Protein AF-0000000072581593 (afdb_homodimer)

Organism: Leptospira interrogans serogroup Icterohaemorrhagiae serovar Lai (strain 56601) (NCBI:txid189518)

InterPro domains:
  IPR002110 Ankyrin repeat [PF13857] (12-69)
  IPR002110 Ankyrin repeat [PS50088] (27-59)
  IPR002110 Ankyrin repeat [SM00248] (27-56)
  IPR036770 Ankyrin repeat-containing domain superfamily [G3DSA:1.25.40.20] (1-85)
  IPR036770 Ankyrin repeat-containing domain superfamily [SSF48403] (3-83)
  IPR050776 Ankyrin Repeat and Cyclin-Dependent Kinase Inhibitor [PTHR24201] (3-78)

Radius of gyration: 16.26 Å; Cα contacts (8 Å, |Δi|>4): 294; chains: 2; bounding box: 32×45×36 Å

Sequence (170 aa):
MNKNDPQIIRLLLANGALPNIYDSGREKNTPLHIAVTFNFIECAKILLEYGADPNIKDGFNKESAAELAKRMGHRQHMSDLFKNKMNKNDPQIIRLLLANGALPNIYDSGREKNTPLHIAVTFNFIECAKILLEYGADPNIKDGFNKESAAELAKRMGHRQHMSDLFKNK

Nearest PDB structures (foldseek):
  8y1u-assembly1_A  TM=9.257E-01  e=1.866E-04  Homo sapiens
  6by9-assembly1_A  TM=8.588E-01  e=7.464E-04  Homo sapiens
  3eu9-assembly1_A  TM=8.834E-01  e=9.604E-04  Homo sapiens
  5w7j-assembly1_A  TM=8.187E-01  e=8.467E-04  Homo sapiens
  8q0n-assembly1_B  TM=7.637E-01  e=6.580E-04  Homo sapiens

Solvent-accessible surface area (backbone atoms only — not comparable to full-atom values): 9277 Å² total; per-residue (Å²): 126,75,74,80,55,38,56,48,52,46,48,34,43,76,69,65,27,64,42,78,42,63,37,93,52,83,47,26,40,30,46,48,34,51,21,48,75,69,64,34,52,63,45,35,50,49,37,46,74,67,61,31,60,50,72,55,57,26,61,62,77,63,43,18,29,40,54,48,26,54,69,50,55,84,42,54,73,50,26,60,75,34,68,87,105,126,75,75,80,55,39,56,47,52,47,48,34,43,76,68,66,25,63,43,78,43,64,38,92,54,81,46,25,39,30,47,50,34,51,20,48,75,70,63,35,53,64,44,35,51,47,37,46,74,68,61,30,62,52,71,55,55,24,61,62,76,63,42,18,31,41,54,47,27,54,69,51,56,85,41,53,73,50,27,60,75,33,67,86,105

Structure (mmCIF, N/CA/C/O backbone):
data_AF-0000000072581593-model_v1
#
loop_
_entity.id
_entity.type
_entity.pdbx_description
1 polymer 'Ankyrin repeat-containing protein'
#
loop_
_atom_site.group_PDB
_atom_site.id
_atom_site.type_symbol
_atom_site.label_atom_id
_atom_site.label_alt_id
_atom_site.label_comp_id
_atom_site.label_asym_id
_atom_site.label_entity_id
_atom_site.label_seq_id
_atom_site.pdbx_PDB_ins_code
_atom_site.Cartn_x
_atom_site.Cartn_y
_atom_site.Cartn_z
_atom_site.occupancy
_atom_site.B_iso_or_equiv
_atom_site.auth_seq_id
_atom_site.auth_comp_id
_atom_site.auth_asym_id
_atom_site.auth_atom_id
_atom_site.pdbx_PDB_model_num
ATOM 1 N N . MET A 1 1 ? 7.723 -3.99 14.656 1 27.06 1 MET A N 1
ATOM 2 C CA . MET A 1 1 ? 7.348 -2.928 13.727 1 27.06 1 MET A CA 1
ATOM 3 C C . MET A 1 1 ? 7.125 -3.482 12.328 1 27.06 1 MET A C 1
ATOM 5 O O . MET A 1 1 ? 8.039 -4.062 11.727 1 27.06 1 MET A O 1
ATOM 9 N N . ASN A 1 2 ? 6.07 -4.082 11.984 1 35.03 2 ASN A N 1
ATOM 10 C CA . ASN A 1 2 ? 5.73 -4.938 10.852 1 35.03 2 ASN A CA 1
ATOM 11 C C . ASN A 1 2 ? 5.91 -4.211 9.523 1 35.03 2 ASN A C 1
ATOM 13 O O . ASN A 1 2 ? 5.246 -3.207 9.266 1 35.03 2 ASN A O 1
ATOM 17 N N . LYS A 1 3 ? 7.152 -3.953 9.211 1 41.06 3 LYS A N 1
ATOM 18 C CA . LYS A 1 3 ? 8.109 -3.256 8.352 1 41.06 3 LYS A CA 1
ATOM 19 C C . LYS A 1 3 ? 7.543 -3.053 6.949 1 41.06 3 LYS A C 1
ATOM 21 O O . LYS A 1 3 ? 8 -2.18 6.207 1 41.06 3 LYS A O 1
ATOM 26 N N . ASN A 1 4 ? 6.941 -4.352 6.051 1 49.56 4 ASN A N 1
ATOM 27 C CA . ASN A 1 4 ? 7.168 -4.98 4.754 1 49.56 4 ASN A CA 1
ATOM 28 C C . ASN A 1 4 ? 6.188 -4.469 3.703 1 49.56 4 ASN A C 1
ATOM 30 O O . ASN A 1 4 ? 6.426 -4.613 2.502 1 49.56 4 ASN A O 1
ATOM 34 N N . ASP A 1 5 ? 5.051 -3.475 4.203 1 62 5 ASP A N 1
ATOM 35 C CA . ASP A 1 5 ? 3.953 -2.955 3.396 1 62 5 ASP A CA 1
ATOM 36 C C . ASP A 1 5 ? 4.398 -1.752 2.568 1 62 5 ASP A C 1
ATOM 38 O O . ASP A 1 5 ? 4.02 -1.617 1.404 1 62 5 ASP A O 1
ATOM 42 N N . PRO A 1 6 ? 5.641 -1.341 2.799 1 76.75 6 PRO A N 1
ATOM 43 C CA . PRO A 1 6 ? 5.996 -0.104 2.1 1 76.75 6 PRO A CA 1
ATOM 44 C C . PRO A 1 6 ? 6.367 -0.337 0.637 1 76.75 6 PRO A C 1
ATOM 46 O O . PRO A 1 6 ? 6.188 0.552 -0.199 1 76.75 6 PRO A O 1
ATOM 49 N N . GLN A 1 7 ? 6.629 -1.503 0.344 1 85.25 7 GLN A N 1
ATOM 50 C CA . GLN A 1 7 ? 7.074 -1.753 -1.023 1 85.25 7 GLN A CA 1
ATOM 51 C C . GLN A 1 7 ? 5.895 -1.751 -1.993 1 85.25 7 GLN A C 1
ATOM 53 O O . GLN A 1 7 ? 6.016 -1.276 -3.125 1 85.25 7 GLN A O 1
ATOM 58 N N . ILE A 1 8 ? 4.867 -2.254 -1.535 1 90.12 8 ILE A N 1
ATOM 59 C CA . ILE A 1 8 ? 3.672 -2.289 -2.371 1 90.12 8 ILE A CA 1
ATOM 60 C C . ILE A 1 8 ? 3.176 -0.866 -2.621 1 90.12 8 ILE A C 1
ATOM 62 O O . ILE A 1 8 ? 2.84 -0.508 -3.752 1 90.12 8 ILE A O 1
ATOM 66 N N . ILE A 1 9 ? 3.23 -0.099 -1.623 1 91.19 9 ILE A N 1
ATOM 67 C CA . ILE A 1 9 ? 2.793 1.289 -1.726 1 91.19 9 ILE A CA 1
ATOM 68 C C . ILE A 1 9 ? 3.693 2.045 -2.699 1 91.19 9 ILE A C 1
ATOM 70 O O . ILE A 1 9 ? 3.209 2.783 -3.559 1 91.19 9 ILE A O 1
ATOM 74 N N . ARG A 1 10 ? 4.945 1.809 -2.596 1 91.38 10 ARG A N 1
ATOM 75 C CA . ARG A 1 10 ? 5.906 2.455 -3.48 1 91.38 10 ARG A CA 1
ATOM 76 C C . ARG A 1 10 ? 5.645 2.088 -4.938 1 91.38 10 ARG A C 1
ATOM 78 O O . ARG A 1 10 ? 5.684 2.951 -5.816 1 91.38 10 ARG A O 1
ATOM 85 N N . LEU A 1 11 ? 5.375 0.91 -5.164 1 90.81 11 LEU A N 1
ATOM 86 C CA . LEU A 1 11 ? 5.145 0.421 -6.516 1 90.81 11 LEU A CA 1
ATOM 87 C C . LEU A 1 11 ? 3.889 1.051 -7.113 1 90.81 11 LEU A C 1
ATOM 89 O O . LEU A 1 11 ? 3.891 1.466 -8.273 1 90.81 11 LEU A O 1
ATOM 93 N N . LEU A 1 12 ? 2.877 1.138 -6.359 1 92.12 12 LEU A N 1
ATOM 94 C CA . LEU A 1 12 ? 1.628 1.725 -6.828 1 92.12 12 LEU A CA 1
ATOM 95 C C . LEU A 1 12 ? 1.808 3.205 -7.141 1 92.12 12 LEU A C 1
ATOM 97 O O . LEU A 1 12 ? 1.351 3.684 -8.188 1 92.12 12 LEU A O 1
ATOM 101 N N . LEU A 1 13 ? 2.525 3.859 -6.344 1 93.12 13 LEU A N 1
ATOM 102 C CA . LEU A 1 13 ? 2.752 5.289 -6.523 1 93.12 13 LEU A CA 1
ATOM 103 C C . LEU A 1 13 ? 3.66 5.551 -7.719 1 93.12 13 LEU A C 1
ATOM 105 O O . LEU A 1 13 ? 3.428 6.488 -8.484 1 93.12 13 LEU A O 1
ATOM 109 N N . ALA A 1 14 ? 4.625 4.707 -7.863 1 91.44 14 ALA A N 1
ATOM 110 C CA . ALA A 1 14 ? 5.582 4.844 -8.953 1 91.44 14 ALA A CA 1
ATOM 111 C C . ALA A 1 14 ? 4.898 4.66 -10.305 1 91.44 14 ALA A C 1
ATOM 113 O O . ALA A 1 14 ? 5.398 5.133 -11.336 1 91.44 14 ALA A O 1
ATOM 114 N N . ASN A 1 15 ? 3.75 4.117 -10.281 1 89.5 15 ASN A N 1
ATOM 115 C CA . ASN A 1 15 ? 3.045 3.834 -11.523 1 89.5 15 ASN A CA 1
ATOM 116 C C . ASN A 1 15 ? 1.815 4.723 -11.688 1 89.5 15 ASN A C 1
ATOM 118 O O . ASN A 1 15 ? 0.87 4.359 -12.391 1 89.5 15 ASN A O 1
ATOM 122 N N . GLY A 1 16 ? 1.77 5.668 -10.883 1 88.62 16 GLY A N 1
ATOM 123 C CA . GLY A 1 16 ? 0.822 6.719 -11.211 1 88.62 16 GLY A CA 1
ATOM 124 C C . GLY A 1 16 ? -0.3 6.852 -10.203 1 88.62 16 GLY A C 1
ATOM 125 O O . GLY A 1 16 ? -1.205 7.672 -10.367 1 88.62 16 GLY A O 1
ATOM 126 N N . ALA A 1 17 ? -0.317 6.082 -9.195 1 92.31 17 ALA A N 1
ATOM 127 C CA . ALA A 1 17 ? -1.305 6.301 -8.141 1 92.31 17 ALA A CA 1
ATOM 128 C C . ALA A 1 17 ? -1.155 7.691 -7.531 1 92.31 17 ALA A C 1
ATOM 130 O O . ALA A 1 17 ? -0.038 8.172 -7.336 1 92.31 17 ALA A O 1
ATOM 131 N N . LEU A 1 18 ? -2.312 8.273 -7.207 1 92.62 18 LEU A N 1
ATOM 132 C CA . LEU A 1 18 ? -2.289 9.617 -6.633 1 92.62 18 LEU A CA 1
ATOM 133 C C . LEU A 1 18 ? -2.191 9.555 -5.113 1 92.62 18 LEU A C 1
ATOM 135 O O . LEU A 1 18 ? -3.035 8.938 -4.457 1 92.62 18 LEU A O 1
ATOM 139 N N . PRO A 1 19 ? -1.214 10.258 -4.621 1 94.06 19 PRO A N 1
ATOM 140 C CA . PRO A 1 19 ? -1.026 10.188 -3.17 1 94.06 19 PRO A CA 1
ATOM 141 C C . PRO A 1 19 ? -1.995 11.086 -2.402 1 94.06 19 PRO A C 1
ATOM 143 O O . PRO A 1 19 ? -2.176 10.914 -1.194 1 94.06 19 PRO A O 1
ATOM 146 N N . ASN A 1 20 ? -2.562 12.094 -3.143 1 95.44 20 ASN A N 1
ATOM 147 C CA . ASN A 1 20 ? -3.457 13.047 -2.494 1 95.44 20 ASN A CA 1
ATOM 148 C C . ASN A 1 20 ? -4.918 12.781 -2.854 1 95.44 20 ASN A C 1
ATOM 150 O O . ASN A 1 20 ? -5.543 13.578 -3.559 1 95.44 20 ASN A O 1
ATOM 154 N N . ILE A 1 21 ? -5.387 11.672 -2.469 1 92.31 21 ILE A N 1
ATOM 155 C CA . ILE A 1 21 ? -6.773 11.266 -2.684 1 92.31 21 ILE A CA 1
ATOM 156 C C . ILE A 1 21 ? -7.449 11.008 -1.34 1 92.31 21 ILE A C 1
ATOM 158 O O . ILE A 1 21 ? -6.801 10.57 -0.387 1 92.31 21 ILE A O 1
ATOM 162 N N . TYR A 1 22 ? -8.727 11.281 -1.316 1 91.81 22 TYR A N 1
ATOM 163 C CA . TYR A 1 22 ? -9.492 11.047 -0.096 1 91.81 22 TYR A CA 1
ATOM 164 C C . TYR A 1 22 ? -10.164 9.68 -0.13 1 91.81 22 TYR A C 1
ATOM 166 O O . TYR A 1 22 ? -10.547 9.188 -1.198 1 91.81 22 TYR A O 1
ATOM 174 N N . ASP A 1 23 ? -10.203 9.078 1.081 1 86.69 23 ASP A N 1
ATOM 175 C CA . ASP A 1 23 ? -10.984 7.848 1.177 1 86.69 23 ASP A CA 1
ATOM 176 C C . ASP A 1 23 ? -12.477 8.125 1.048 1 86.69 23 ASP A C 1
ATOM 178 O O . ASP A 1 23 ? -12.906 9.281 1.15 1 86.69 23 ASP A O 1
ATOM 182 N N . SER A 1 24 ? -13.141 7.145 0.578 1 80.5 24 SER A N 1
ATOM 183 C CA . SER A 1 24 ? -14.57 7.305 0.336 1 80.5 24 SER A CA 1
ATOM 184 C C . SER A 1 24 ? -15.352 7.34 1.646 1 80.5 24 SER A C 1
ATOM 186 O O . SER A 1 24 ? -16.578 7.43 1.639 1 80.5 24 SER A O 1
ATOM 188 N N . GLY A 1 25 ? -14.648 7.355 2.615 1 79.75 25 GLY A N 1
ATOM 189 C CA . GLY A 1 25 ? -15.336 7.348 3.896 1 79.75 25 GLY A CA 1
ATOM 190 C C . GLY A 1 25 ? -15.703 8.734 4.387 1 79.75 25 GLY A C 1
ATOM 191 O O . GLY A 1 25 ? -15.492 9.719 3.68 1 79.75 25 GLY A O 1
ATOM 192 N N . ARG A 1 26 ? -16.391 8.656 5.551 1 78.44 26 ARG A N 1
ATOM 193 C CA . ARG A 1 26 ? -16.844 9.891 6.172 1 78.44 26 ARG A CA 1
ATOM 194 C C . ARG A 1 26 ? -15.656 10.711 6.688 1 78.44 26 ARG A C 1
ATOM 196 O O . ARG A 1 26 ? -15.727 11.938 6.75 1 78.44 26 ARG A O 1
ATOM 203 N N . GLU A 1 27 ? -14.648 10.102 6.891 1 83.06 27 GLU A N 1
ATOM 204 C CA . GLU A 1 27 ? -13.508 10.766 7.508 1 83.06 27 GLU A CA 1
ATOM 205 C C . GLU A 1 27 ? -12.672 11.5 6.465 1 83.06 27 GLU A C 1
ATOM 207 O O . GLU A 1 27 ? -11.977 12.469 6.785 1 83.06 27 GLU A O 1
ATOM 212 N N . LYS A 1 28 ? -12.805 11.148 5.227 1 90.69 28 LYS A N 1
ATOM 213 C CA . LYS A 1 28 ? -12.039 11.75 4.137 1 90.69 28 LYS A CA 1
ATOM 214 C C . LYS A 1 28 ? -10.555 11.82 4.477 1 90.69 28 LYS A C 1
ATOM 216 O O . LYS A 1 28 ? -9.953 12.898 4.43 1 90.69 28 LYS A O 1
ATOM 221 N N . ASN A 1 29 ? -9.992 10.711 4.801 1 92.56 29 ASN A N 1
ATOM 222 C CA . ASN A 1 29 ? -8.562 10.594 5.082 1 92.56 29 ASN A CA 1
ATOM 223 C C . ASN A 1 29 ? -7.754 10.383 3.805 1 92.56 29 ASN A C 1
ATOM 225 O O . ASN A 1 29 ? -8.195 9.68 2.895 1 92.56 29 ASN A O 1
ATOM 229 N N . THR A 1 30 ? -6.68 11.102 3.787 1 94.5 30 THR A N 1
ATOM 230 C CA . THR A 1 30 ? -5.719 10.789 2.73 1 94.5 30 THR A CA 1
ATOM 231 C C . THR A 1 30 ? -4.84 9.609 3.127 1 94.5 30 THR A C 1
ATOM 233 O O . THR A 1 30 ? -4.809 9.211 4.293 1 94.5 30 THR A O 1
ATOM 236 N N . PRO A 1 31 ? -4.125 9.047 2.123 1 93.38 31 PRO A N 1
ATOM 237 C CA . PRO A 1 31 ? -3.18 7.98 2.475 1 93.38 31 PRO A CA 1
ATOM 238 C C . PRO A 1 31 ? -2.178 8.414 3.543 1 93.38 31 PRO A C 1
ATOM 240 O O . PRO A 1 31 ? -1.846 7.625 4.434 1 93.38 31 PRO A O 1
ATOM 243 N N . LEU A 1 32 ? -1.847 9.602 3.525 1 94.31 32 LEU A N 1
ATOM 244 C CA . LEU A 1 32 ? -0.896 10.109 4.508 1 94.31 32 LEU A CA 1
ATOM 245 C C . LEU A 1 32 ? -1.527 10.164 5.895 1 94.31 32 LEU A C 1
ATOM 247 O O . LEU A 1 32 ? -0.876 9.844 6.895 1 94.31 32 LEU A O 1
ATOM 251 N N . HIS A 1 33 ? -2.746 10.578 5.941 1 94 33 HIS A N 1
ATOM 252 C CA . HIS A 1 33 ? -3.461 10.562 7.211 1 94 33 HIS A CA 1
ATOM 253 C C . HIS A 1 33 ? -3.477 9.164 7.82 1 94 33 HIS A C 1
ATOM 255 O O . HIS A 1 33 ? -3.244 9.008 9.023 1 94 33 HIS A O 1
ATOM 261 N N . ILE A 1 34 ? -3.764 8.242 6.992 1 90 34 ILE A N 1
ATOM 262 C CA . ILE A 1 34 ? -3.834 6.852 7.441 1 90 34 ILE A CA 1
ATOM 263 C C . ILE A 1 34 ? -2.461 6.402 7.934 1 90 34 ILE A C 1
ATOM 265 O O . ILE A 1 34 ? -2.348 5.773 8.992 1 90 34 ILE A O 1
ATOM 269 N N . ALA A 1 35 ? -1.471 6.688 7.199 1 91.19 35 ALA A N 1
ATOM 270 C CA . ALA A 1 35 ? -0.11 6.316 7.574 1 91.19 35 ALA A CA 1
ATOM 271 C C . ALA A 1 35 ? 0.26 6.891 8.938 1 91.19 35 ALA A C 1
ATOM 273 O O . ALA A 1 35 ? 0.862 6.203 9.766 1 91.19 35 ALA A O 1
ATOM 274 N N . VAL A 1 36 ? -0.131 8.117 9.141 1 91.25 36 VAL A N 1
ATOM 275 C CA . VAL A 1 36 ? 0.19 8.797 10.398 1 91.25 36 VAL A CA 1
ATOM 276 C C . VAL A 1 36 ? -0.636 8.195 11.531 1 91.25 36 VAL A C 1
ATOM 278 O O . VAL A 1 36 ? -0.104 7.891 12.602 1 91.25 36 VAL A O 1
ATOM 281 N N . THR A 1 37 ? -1.905 8.016 11.273 1 88.31 37 THR A N 1
ATOM 282 C CA . THR A 1 37 ? -2.836 7.5 12.266 1 88.31 37 THR A CA 1
AT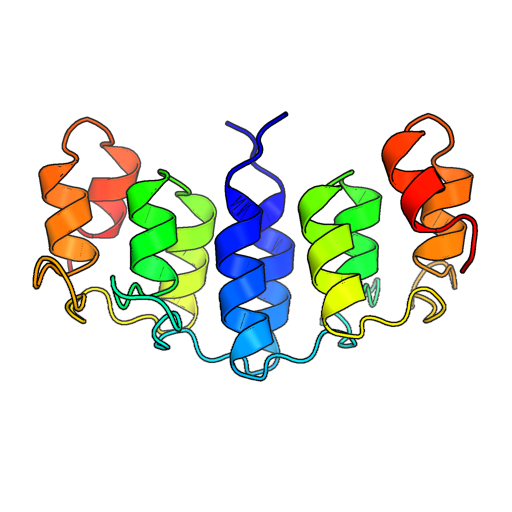OM 283 C C . THR A 1 37 ? -2.357 6.156 12.805 1 88.31 37 THR A C 1
ATOM 285 O O . THR A 1 37 ? -2.4 5.914 14.016 1 88.31 37 THR A O 1
ATOM 288 N N . PHE A 1 38 ? -1.778 5.359 11.953 1 85.31 38 PHE A N 1
ATOM 289 C CA . PHE A 1 38 ? -1.399 4.004 12.344 1 85.31 38 PHE A CA 1
ATOM 290 C C . PHE A 1 38 ? 0.105 3.908 12.57 1 85.31 38 PHE A C 1
ATOM 292 O O . PHE A 1 38 ? 0.635 2.816 12.789 1 85.31 38 PHE A O 1
ATOM 299 N N . ASN A 1 39 ? 0.768 4.949 12.461 1 87.62 39 ASN A N 1
ATOM 300 C CA . ASN A 1 39 ? 2.199 5.055 12.719 1 87.62 39 ASN A CA 1
ATOM 301 C C . ASN A 1 39 ? 3.012 4.207 11.75 1 87.62 39 ASN A C 1
ATOM 303 O O . ASN A 1 39 ? 3.947 3.516 12.156 1 87.62 39 ASN A O 1
ATOM 307 N N . PHE A 1 40 ? 2.568 4.211 10.531 1 86.62 40 PHE A N 1
ATOM 308 C CA . PHE A 1 40 ? 3.328 3.582 9.461 1 86.62 40 PHE A CA 1
ATOM 309 C C . PHE A 1 40 ? 4.371 4.543 8.898 1 86.62 40 PHE A C 1
ATOM 311 O O . PHE A 1 40 ? 4.18 5.117 7.824 1 86.62 40 PHE A O 1
ATOM 318 N N . ILE A 1 41 ? 5.488 4.562 9.562 1 88.19 41 ILE A N 1
ATOM 319 C CA . ILE A 1 41 ? 6.488 5.586 9.297 1 88.19 41 ILE A CA 1
ATOM 320 C C . ILE A 1 41 ? 7.047 5.414 7.887 1 88.19 41 ILE A C 1
ATOM 322 O O . ILE A 1 41 ? 7.203 6.391 7.152 1 88.19 41 ILE A O 1
ATOM 326 N N . GLU A 1 42 ? 7.305 4.219 7.531 1 88 42 GLU A N 1
ATOM 327 C CA . GLU A 1 42 ? 7.887 3.973 6.215 1 88 42 GLU A CA 1
ATOM 328 C C . GLU A 1 42 ? 6.898 4.312 5.102 1 88 42 GLU A C 1
ATOM 330 O O . GLU A 1 42 ? 7.281 4.848 4.062 1 88 42 GLU A O 1
ATOM 335 N N . CYS A 1 43 ? 5.699 3.996 5.328 1 89.81 43 CYS A N 1
ATOM 336 C CA . CYS A 1 43 ? 4.676 4.344 4.352 1 89.81 43 CYS A CA 1
ATOM 337 C C . CYS A 1 43 ? 4.543 5.859 4.219 1 89.81 43 CYS A C 1
ATOM 339 O O . CYS A 1 43 ? 4.422 6.379 3.107 1 89.81 43 CYS A O 1
ATOM 341 N N . ALA A 1 44 ? 4.59 6.496 5.34 1 92.12 44 ALA A N 1
ATOM 342 C CA . ALA A 1 44 ? 4.504 7.957 5.324 1 92.12 44 ALA A CA 1
ATOM 343 C C . ALA A 1 44 ? 5.664 8.57 4.539 1 92.12 44 ALA A C 1
ATOM 345 O O . ALA A 1 44 ? 5.465 9.492 3.746 1 92.12 44 ALA A O 1
ATOM 346 N N . LYS A 1 45 ? 6.777 8.055 4.73 1 92.38 45 LYS A N 1
ATOM 347 C CA . LYS A 1 45 ? 7.965 8.523 4.02 1 92.38 45 LYS A CA 1
ATOM 348 C C . LYS A 1 45 ? 7.805 8.367 2.512 1 92.38 45 LYS A C 1
ATOM 350 O O . LYS A 1 45 ? 8.102 9.289 1.751 1 92.38 45 LYS A O 1
ATOM 355 N N . ILE A 1 46 ? 7.348 7.262 2.131 1 91.94 46 ILE A N 1
ATOM 356 C CA . ILE A 1 46 ? 7.16 6.965 0.715 1 91.94 46 ILE A CA 1
ATOM 357 C C . ILE A 1 46 ? 6.105 7.902 0.127 1 91.94 46 ILE A C 1
ATOM 359 O O . ILE A 1 46 ? 6.297 8.453 -0.958 1 91.94 46 ILE A O 1
ATOM 363 N N . LEU A 1 47 ? 5.035 8.055 0.813 1 94.06 47 LEU A N 1
ATOM 364 C CA . LEU A 1 47 ? 3.967 8.93 0.345 1 94.06 47 LEU A CA 1
ATOM 365 C C . LEU A 1 47 ? 4.477 10.352 0.156 1 94.06 47 LEU A C 1
ATOM 367 O O . LEU A 1 47 ? 4.199 10.984 -0.866 1 94.06 47 LEU A O 1
ATOM 371 N N . LEU A 1 48 ? 5.234 10.82 1.063 1 94.25 48 LEU A N 1
ATOM 372 C CA . LEU A 1 48 ? 5.797 12.164 0.98 1 94.25 48 LEU A CA 1
ATOM 373 C C . LEU A 1 48 ? 6.762 12.281 -0.193 1 94.25 48 LEU A C 1
ATOM 375 O O . LEU A 1 48 ? 6.777 13.289 -0.896 1 94.25 48 LEU A O 1
ATOM 379 N N . GLU A 1 49 ? 7.512 11.273 -0.382 1 94 49 GLU A N 1
ATOM 380 C CA . GLU A 1 49 ? 8.461 11.234 -1.492 1 94 49 GLU A CA 1
ATOM 381 C C . GLU A 1 49 ? 7.738 11.328 -2.834 1 94 49 GLU A C 1
ATOM 383 O O . GLU A 1 49 ? 8.273 11.898 -3.791 1 94 49 GLU A O 1
ATOM 388 N N . TYR A 1 50 ? 6.57 10.836 -2.848 1 94.44 50 TYR A N 1
ATOM 389 C CA . TYR A 1 50 ? 5.828 10.797 -4.102 1 94.44 50 TYR A CA 1
ATOM 390 C C . TYR A 1 50 ? 4.828 11.938 -4.184 1 94.44 50 TYR A C 1
ATOM 392 O O . TYR A 1 50 ? 3.896 11.906 -4.992 1 94.44 50 TYR A O 1
ATOM 400 N N . GLY A 1 51 ? 4.926 12.844 -3.25 1 94.94 51 GLY A N 1
ATOM 401 C CA . GLY A 1 51 ? 4.238 14.109 -3.434 1 94.94 51 GLY A CA 1
ATOM 402 C C . GLY A 1 51 ? 2.994 14.242 -2.576 1 94.94 51 GLY A C 1
ATOM 403 O O . GLY A 1 51 ? 2.17 15.133 -2.803 1 94.94 51 GLY A O 1
ATOM 404 N N . ALA A 1 52 ? 2.836 13.398 -1.641 1 96 52 ALA A N 1
ATOM 405 C CA . ALA A 1 52 ? 1.718 13.594 -0.719 1 96 52 ALA A CA 1
ATOM 406 C C . ALA A 1 52 ? 1.832 14.93 0.007 1 96 52 ALA A C 1
ATOM 408 O O . ALA A 1 52 ? 2.906 15.289 0.497 1 96 52 ALA A O 1
ATOM 409 N N . ASP A 1 53 ? 0.687 15.625 0.046 1 96.19 53 ASP A N 1
ATOM 410 C CA . ASP A 1 53 ? 0.659 16.922 0.721 1 96.19 53 ASP A CA 1
ATOM 411 C C . ASP A 1 53 ? 0.314 16.75 2.199 1 96.19 53 ASP A C 1
ATOM 413 O O . ASP A 1 53 ? -0.816 16.406 2.545 1 96.19 53 ASP A O 1
ATOM 417 N N . PRO A 1 54 ? 1.283 17.031 3.053 1 95.62 54 PRO A N 1
ATOM 418 C CA . PRO A 1 54 ? 1.05 16.844 4.484 1 95.62 54 PRO A CA 1
ATOM 419 C C . PRO A 1 54 ? 0.1 17.875 5.078 1 95.62 54 PRO A C 1
ATOM 421 O O . PRO A 1 54 ? -0.328 17.734 6.23 1 95.62 54 PRO A O 1
ATOM 424 N N . ASN A 1 55 ? -0.306 18.797 4.297 1 95.56 55 ASN A N 1
ATOM 425 C CA . ASN A 1 55 ? -1.092 19.906 4.82 1 95.56 55 ASN A CA 1
ATOM 426 C C . ASN A 1 55 ? -2.559 19.797 4.414 1 95.56 55 ASN A C 1
ATOM 428 O O . ASN A 1 55 ? -3.391 20.594 4.855 1 95.56 55 ASN A O 1
ATOM 432 N N . ILE A 1 56 ? -2.863 18.812 3.594 1 94.19 56 ILE A N 1
ATOM 433 C CA . ILE A 1 56 ? -4.258 18.578 3.242 1 94.19 56 ILE A CA 1
ATOM 434 C C . ILE A 1 56 ? -5.039 18.156 4.484 1 94.19 56 ILE A C 1
ATOM 436 O O . ILE A 1 56 ? -4.574 17.328 5.27 1 94.19 56 ILE A O 1
ATOM 440 N N . LYS A 1 57 ? -6.168 18.797 4.668 1 94.88 57 LYS A N 1
ATOM 441 C CA . LYS A 1 57 ? -6.965 18.516 5.863 1 94.88 57 LYS A CA 1
ATOM 442 C C . LYS A 1 57 ? -7.996 17.422 5.59 1 94.88 57 LYS A C 1
ATOM 444 O O . LYS A 1 57 ? -8.547 17.344 4.488 1 94.88 57 LYS A O 1
ATOM 449 N N . ASP A 1 58 ? -8.188 16.641 6.645 1 92.12 58 ASP A N 1
ATOM 450 C CA . ASP A 1 58 ? -9.203 15.602 6.535 1 92.12 58 ASP A CA 1
ATOM 451 C C . ASP A 1 58 ? -10.609 16.203 6.668 1 92.12 58 ASP A C 1
ATOM 453 O O . ASP A 1 58 ? -10.758 17.391 6.922 1 92.12 58 ASP A O 1
ATOM 457 N N . GLY A 1 59 ? -11.539 15.273 6.371 1 86.69 59 GLY A N 1
ATOM 458 C CA . GLY A 1 59 ? -12.914 15.742 6.348 1 86.69 59 GLY A CA 1
ATOM 459 C C . GLY A 1 59 ? -13.586 15.703 7.711 1 86.69 59 GLY A C 1
ATOM 460 O O . GLY A 1 59 ? -14.594 16.375 7.934 1 86.69 59 GLY A O 1
ATOM 461 N N . PHE A 1 60 ? -13.023 15.039 8.516 1 85 60 PHE A N 1
ATOM 462 C CA . PHE A 1 60 ? -13.672 14.828 9.805 1 85 60 PHE A CA 1
ATOM 463 C C . PHE A 1 60 ? -13.164 15.82 10.836 1 85 60 PHE A C 1
ATOM 465 O O . PHE A 1 60 ? -13.938 16.609 11.391 1 85 60 PHE A O 1
ATOM 472 N N . ASN A 1 61 ? -11.922 15.867 11.039 1 88.38 61 ASN A N 1
ATOM 473 C CA . ASN A 1 61 ? -11.328 16.688 12.094 1 88.38 61 ASN A CA 1
ATOM 474 C C . ASN A 1 61 ? -10.711 17.953 11.539 1 88.38 61 ASN A C 1
ATOM 476 O O . ASN A 1 61 ? -10.25 18.812 12.297 1 88.38 61 ASN A O 1
ATOM 480 N N . LYS A 1 62 ? -10.766 18.062 10.289 1 94.44 62 LYS A N 1
ATOM 481 C CA . LYS A 1 62 ? -10.109 19.203 9.648 1 94.44 62 LYS A CA 1
ATOM 482 C C . LYS A 1 62 ? -8.664 19.328 10.109 1 94.44 62 LYS A C 1
ATOM 484 O O . LYS A 1 62 ? -8.219 20.422 10.461 1 94.44 62 LYS A O 1
ATOM 489 N N . GLU A 1 63 ? -8.07 18.234 10.203 1 94.75 63 GLU A N 1
ATOM 490 C CA . GLU A 1 63 ? -6.672 18.141 10.625 1 94.75 63 GLU A CA 1
ATOM 491 C C . GLU A 1 63 ? -5.801 17.547 9.523 1 94.75 63 GLU A C 1
ATOM 493 O O . GLU A 1 63 ? -6.188 16.578 8.875 1 94.75 63 GLU A O 1
ATOM 498 N N . SER A 1 64 ? -4.727 18.281 9.359 1 95.38 64 SER A N 1
ATOM 499 C CA . SER A 1 64 ? -3.793 17.75 8.375 1 95.38 64 SER A CA 1
ATOM 500 C C . SER A 1 64 ? -2.986 16.594 8.938 1 95.38 64 SER A C 1
ATOM 502 O O . SER A 1 64 ? -2.951 16.375 10.156 1 95.38 64 SER A O 1
ATOM 504 N N . ALA A 1 65 ? -2.426 15.789 7.984 1 95.12 65 ALA A N 1
ATOM 505 C CA . ALA A 1 65 ? -1.562 14.703 8.438 1 95.12 65 ALA A CA 1
ATOM 506 C C . ALA A 1 65 ? -0.418 15.234 9.297 1 95.12 65 ALA A C 1
ATOM 508 O O . ALA A 1 65 ? -0.026 14.594 10.281 1 95.12 65 ALA A O 1
ATOM 509 N N . ALA A 1 66 ? 0.061 16.406 8.945 1 94.56 66 ALA A N 1
ATOM 510 C CA . ALA A 1 66 ? 1.14 17.031 9.719 1 94.56 66 ALA A CA 1
ATOM 511 C C . ALA A 1 66 ? 0.672 17.391 11.125 1 94.56 66 ALA A C 1
ATOM 513 O O . ALA A 1 66 ? 1.377 17.141 12.102 1 94.56 66 ALA A O 1
ATOM 514 N N . GLU A 1 67 ? -0.423 17.969 11.164 1 93.38 67 GLU A N 1
ATOM 515 C CA . GLU A 1 67 ? -0.99 18.328 12.461 1 93.38 67 GLU A CA 1
ATOM 516 C C . GLU A 1 67 ? -1.27 17.094 13.312 1 93.38 67 GLU A C 1
ATOM 518 O O . GLU A 1 67 ? -0.994 17.078 14.508 1 93.38 67 GLU A O 1
ATOM 523 N N . LEU A 1 68 ? -1.83 16.125 12.656 1 92.31 68 LEU A N 1
ATOM 524 C CA . LEU A 1 68 ? -2.109 14.852 13.336 1 92.31 68 LEU A CA 1
ATOM 525 C C . LEU A 1 68 ? -0.831 14.242 13.891 1 92.31 68 LEU A C 1
ATOM 527 O O . LEU A 1 68 ? -0.817 13.742 15.023 1 92.31 68 LEU A O 1
ATOM 531 N N . ALA A 1 69 ? 0.183 14.227 13.133 1 92.62 69 ALA A N 1
ATOM 532 C CA . ALA A 1 69 ? 1.469 13.672 13.547 1 92.62 69 ALA A CA 1
ATOM 533 C C . ALA A 1 69 ? 2.004 14.383 14.781 1 92.62 69 ALA A C 1
ATOM 535 O O . ALA A 1 69 ? 2.564 13.75 15.68 1 92.62 69 ALA A O 1
ATOM 536 N N . LYS A 1 70 ? 1.861 15.625 14.797 1 89.38 70 LYS A N 1
ATOM 537 C CA . LYS A 1 70 ? 2.326 16.438 15.93 1 89.38 70 LYS A CA 1
ATOM 538 C C . LYS A 1 70 ? 1.518 16.125 17.188 1 89.38 70 LYS A C 1
ATOM 540 O O . LYS A 1 70 ? 2.068 16.078 18.281 1 89.38 70 LYS A O 1
ATOM 545 N N . ARG A 1 71 ? 0.279 15.961 16.906 1 87.94 71 ARG A N 1
ATOM 546 C CA . ARG A 1 71 ? -0.62 15.695 18.016 1 87.94 71 ARG A CA 1
ATOM 547 C C . ARG A 1 71 ? -0.335 14.328 18.625 1 87.94 71 ARG A C 1
ATOM 549 O O . ARG A 1 71 ? -0.454 14.148 19.844 1 87.94 71 ARG A O 1
ATOM 556 N N . MET A 1 72 ? -0.004 13.406 17.734 1 82.12 72 MET A N 1
ATOM 557 C CA . MET A 1 72 ? 0.279 12.062 18.219 1 82.12 72 MET A CA 1
ATOM 558 C C . MET A 1 72 ? 1.63 12.008 18.922 1 82.12 72 MET A C 1
ATOM 560 O O . MET A 1 72 ? 2.092 10.938 19.312 1 82.12 72 MET A O 1
ATOM 564 N N . GLY A 1 73 ? 2.225 12.883 19.375 1 68.88 73 GLY A N 1
ATOM 565 C CA . GLY A 1 73 ? 3.438 13.203 20.109 1 68.88 73 GLY A CA 1
ATOM 566 C C . GLY A 1 73 ? 4.262 11.984 20.469 1 68.88 73 GLY A C 1
ATOM 567 O O . GLY A 1 73 ? 5.492 12.055 20.531 1 68.88 73 GLY A O 1
ATOM 568 N N . HIS A 1 74 ? 3.65 10.938 20.797 1 66.56 74 HIS A N 1
ATOM 569 C CA . HIS A 1 74 ? 4.406 9.812 21.344 1 66.56 74 HIS A CA 1
ATOM 570 C C . HIS A 1 74 ? 5.074 9.016 20.219 1 66.56 74 HIS A C 1
ATOM 572 O O . HIS A 1 74 ? 5.883 8.125 20.484 1 66.56 74 HIS A O 1
ATOM 578 N N . ARG A 1 75 ? 4.766 9.5 19.109 1 67.25 75 ARG A N 1
ATOM 579 C CA . ARG A 1 75 ? 5.375 8.805 17.984 1 67.25 75 ARG A CA 1
ATOM 580 C C . ARG A 1 75 ? 6.43 9.68 17.312 1 67.25 75 ARG A C 1
ATOM 582 O O . ARG A 1 75 ? 6.184 10.242 16.234 1 67.25 75 ARG A O 1
ATOM 589 N N . GLN A 1 76 ? 7.523 9.844 17.984 1 70.56 76 GLN A N 1
ATOM 590 C CA . GLN A 1 76 ? 8.562 10.812 17.672 1 70.56 76 GLN A CA 1
ATOM 591 C C . GLN A 1 76 ? 9.055 10.648 16.234 1 70.56 76 GLN A C 1
ATOM 593 O O . GLN A 1 76 ? 9.156 11.625 15.492 1 70.56 76 GLN A O 1
ATOM 598 N N . HIS A 1 77 ? 9.219 9.477 15.805 1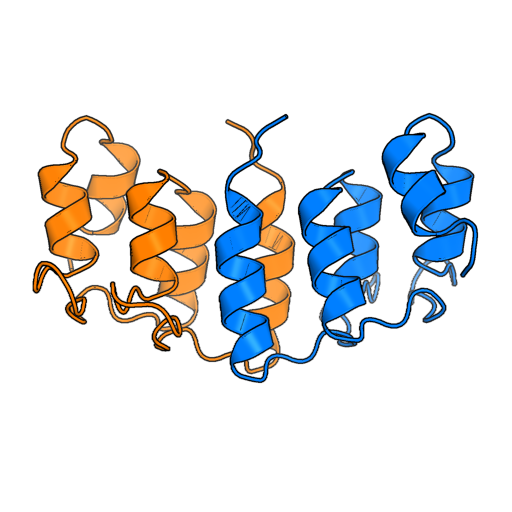 82.5 77 HIS A N 1
ATOM 599 C CA . HIS A 1 77 ? 9.758 9.258 14.469 1 82.5 77 HIS A CA 1
ATOM 600 C C . HIS A 1 77 ? 8.789 9.75 13.398 1 82.5 77 HIS A C 1
ATOM 602 O O . HIS A 1 77 ? 9.203 10.375 12.422 1 82.5 77 HIS A O 1
ATOM 608 N N . MET A 1 78 ? 7.562 9.609 13.688 1 86.5 78 MET A N 1
ATOM 609 C CA . MET A 1 78 ? 6.547 10.094 12.758 1 86.5 78 MET A CA 1
ATOM 610 C C . MET A 1 78 ? 6.516 11.625 12.742 1 86.5 78 MET A C 1
ATOM 612 O O . MET A 1 78 ? 6.492 12.234 11.672 1 86.5 78 MET A O 1
ATOM 616 N N . SER A 1 79 ? 6.59 12.188 13.961 1 85.62 79 SER A N 1
ATOM 617 C CA . SER A 1 79 ? 6.559 13.641 14.062 1 85.62 79 SER A CA 1
ATOM 618 C C . SER A 1 79 ? 7.766 14.273 13.375 1 85.62 79 SER A C 1
ATOM 620 O O . SER A 1 79 ? 7.656 15.344 12.781 1 85.62 79 SER A O 1
ATOM 622 N N . ASP A 1 80 ? 8.828 13.562 13.398 1 86.94 80 ASP A N 1
ATOM 623 C CA . ASP A 1 80 ? 10.07 14.07 12.82 1 86.94 80 ASP A CA 1
ATOM 624 C C . ASP A 1 80 ? 9.961 14.18 11.297 1 86.94 80 ASP A C 1
ATOM 626 O O . ASP A 1 80 ? 10.617 15.023 10.688 1 86.94 80 ASP A O 1
ATOM 630 N N . LEU A 1 81 ? 9.117 13.352 10.711 1 88.25 81 LEU A N 1
ATOM 631 C CA . LEU A 1 81 ? 8.93 13.375 9.266 1 88.25 81 LEU A CA 1
ATOM 632 C C . LEU A 1 81 ? 8.25 14.664 8.82 1 88.25 81 LEU A C 1
ATOM 634 O O . LEU A 1 81 ? 8.391 15.086 7.672 1 88.25 81 LEU A O 1
ATOM 638 N N . PHE A 1 82 ? 7.625 15.258 9.812 1 89.75 82 PHE A N 1
ATOM 639 C CA . PHE A 1 82 ? 6.797 16.406 9.453 1 89.75 82 PHE A CA 1
ATOM 640 C C . PHE A 1 82 ? 7.363 17.688 10.039 1 89.75 82 PHE A C 1
ATOM 642 O O . PHE A 1 82 ? 6.746 18.75 9.938 1 89.75 82 PHE A O 1
ATOM 649 N N . LYS A 1 83 ? 8.359 17.688 10.75 1 81.25 83 LYS A N 1
ATOM 650 C CA . LYS A 1 83 ? 8.938 18.828 11.438 1 81.25 83 LYS A CA 1
ATOM 651 C C . LYS A 1 83 ? 9.18 19.984 10.469 1 81.25 83 LYS A C 1
ATOM 653 O O . LYS A 1 83 ? 9.023 21.156 10.836 1 81.25 83 LYS A O 1
ATOM 658 N N . ASN A 1 84 ? 9.422 19.688 9.328 1 67.81 84 ASN A N 1
ATOM 659 C CA . ASN A 1 84 ? 9.695 20.812 8.445 1 67.81 84 ASN A CA 1
ATOM 660 C C . ASN A 1 84 ? 8.523 21.078 7.504 1 67.81 84 ASN A C 1
ATOM 662 O O . ASN A 1 84 ? 8.664 21.812 6.523 1 67.81 84 ASN A O 1
ATOM 666 N N . LYS A 1 85 ? 7.461 20.469 7.863 1 66.56 85 LYS A N 1
ATOM 667 C CA . LYS A 1 85 ? 6.371 20.625 6.898 1 66.56 85 LYS A CA 1
ATOM 668 C C . LYS A 1 85 ? 5.266 21.516 7.457 1 66.56 85 LYS A C 1
ATOM 670 O O . LYS A 1 85 ? 5.109 21.625 8.672 1 66.56 85 LYS A O 1
ATOM 675 N N . MET B 1 1 ? 0.487 -10.25 13.875 1 26.78 1 MET B N 1
ATOM 676 C CA . MET B 1 1 ? 0.086 -10.102 12.477 1 26.78 1 MET B CA 1
ATOM 677 C C . MET B 1 1 ? -0.024 -8.625 12.094 1 26.78 1 MET B C 1
ATOM 679 O O . MET B 1 1 ? -0.807 -7.887 12.695 1 26.78 1 MET B O 1
ATOM 683 N N . ASN B 1 2 ? 1.013 -7.93 11.852 1 34.25 2 ASN B N 1
ATOM 684 C CA . ASN B 1 2 ? 1.259 -6.5 11.695 1 34.25 2 ASN B CA 1
ATOM 685 C C . ASN B 1 2 ? 0.394 -5.898 10.586 1 34.25 2 ASN B C 1
ATOM 687 O O . ASN B 1 2 ? 0.562 -6.23 9.414 1 34.25 2 ASN B O 1
ATOM 691 N N . LYS B 1 3 ? -0.905 -6.023 10.797 1 39.91 3 LYS B N 1
ATOM 692 C CA . LYS B 1 3 ? -2.268 -5.949 10.281 1 39.91 3 LYS B CA 1
ATOM 693 C C . LYS B 1 3 ? -2.389 -4.871 9.211 1 39.91 3 LYS B C 1
ATOM 695 O O . LYS B 1 3 ? -3.402 -4.789 8.516 1 39.91 3 LYS B O 1
ATOM 700 N N . ASN B 1 4 ? -1.796 -3.303 9.461 1 49.12 4 ASN B N 1
ATOM 701 C CA . ASN B 1 4 ? -2.229 -1.91 9.5 1 49.12 4 ASN B CA 1
ATOM 702 C C . ASN B 1 4 ? -2.096 -1.246 8.133 1 49.12 4 ASN B C 1
ATOM 704 O O . ASN B 1 4 ? -2.896 -0.379 7.777 1 49.12 4 ASN B O 1
ATOM 708 N N . ASP B 1 5 ? -1.192 -1.997 7.043 1 61.25 5 ASP B N 1
ATOM 709 C CA . ASP B 1 5 ? -0.772 -1.443 5.758 1 61.25 5 ASP B CA 1
ATOM 710 C C . ASP B 1 5 ? -1.842 -1.661 4.691 1 61.25 5 ASP B C 1
ATOM 712 O O . ASP B 1 5 ? -2.098 -0.776 3.871 1 61.25 5 ASP B O 1
ATOM 716 N N . PRO B 1 6 ? -2.895 -2.377 5.094 1 75.88 6 PRO B N 1
ATOM 717 C CA . PRO B 1 6 ? -3.805 -2.709 3.994 1 75.88 6 PRO B CA 1
ATOM 718 C C . PRO B 1 6 ? -4.758 -1.567 3.652 1 75.88 6 PRO B C 1
ATOM 720 O O . PRO B 1 6 ? -5.215 -1.459 2.512 1 75.88 6 PRO B O 1
ATOM 723 N N . GLN B 1 7 ? -4.832 -0.681 4.496 1 85.19 7 GLN B N 1
ATOM 724 C CA . GLN B 1 7 ? -5.801 0.379 4.246 1 85.19 7 GLN B CA 1
ATOM 725 C C . GLN B 1 7 ? -5.273 1.381 3.225 1 85.19 7 GLN B C 1
ATOM 727 O O . GLN B 1 7 ? -6.027 1.89 2.395 1 85.19 7 GLN B O 1
ATOM 732 N N . ILE B 1 8 ? -4.07 1.612 3.312 1 90.12 8 ILE B N 1
ATOM 733 C CA . ILE B 1 8 ? -3.453 2.541 2.371 1 90.12 8 ILE B CA 1
ATOM 734 C C . ILE B 1 8 ? -3.494 1.954 0.963 1 90.12 8 ILE B C 1
ATOM 736 O O . ILE B 1 8 ? -3.84 2.648 0.004 1 90.12 8 ILE B O 1
ATOM 740 N N . ILE B 1 9 ? -3.24 0.714 0.892 1 91.12 9 ILE B N 1
ATOM 741 C CA . ILE B 1 9 ? -3.256 0.026 -0.395 1 91.12 9 ILE B CA 1
ATOM 742 C C . ILE B 1 9 ? -4.664 0.058 -0.979 1 91.12 9 ILE B C 1
ATOM 744 O O . ILE B 1 9 ? -4.848 0.349 -2.164 1 91.12 9 ILE B O 1
ATOM 748 N N . ARG B 1 10 ? -5.605 -0.169 -0.159 1 91.19 10 ARG B N 1
ATOM 749 C CA . ARG B 1 10 ? -6.996 -0.15 -0.595 1 91.19 10 ARG B CA 1
ATOM 750 C C . ARG B 1 10 ? -7.383 1.223 -1.135 1 91.19 10 ARG B C 1
ATOM 752 O O . ARG B 1 10 ? -8.047 1.324 -2.168 1 91.19 10 ARG B O 1
ATOM 759 N N . LEU B 1 11 ? -6.988 2.189 -0.499 1 90.75 11 LEU B N 1
ATOM 760 C CA . LEU B 1 11 ? -7.32 3.557 -0.886 1 90.75 11 LEU B CA 1
ATOM 761 C C . LEU B 1 11 ? -6.699 3.904 -2.234 1 90.75 11 LEU B C 1
ATOM 763 O O . LEU B 1 11 ? -7.355 4.504 -3.09 1 90.75 11 LEU B O 1
ATOM 767 N N . LEU B 1 12 ? -5.496 3.543 -2.432 1 92.19 12 LEU B N 1
ATOM 768 C CA . LEU B 1 12 ? -4.805 3.824 -3.686 1 92.19 12 LEU B CA 1
ATOM 769 C C . LEU B 1 12 ? -5.465 3.086 -4.844 1 92.19 12 LEU B C 1
ATOM 771 O O . LEU B 1 12 ? -5.691 3.668 -5.906 1 92.19 12 LEU B O 1
ATOM 775 N N . LEU B 1 13 ? -5.84 1.906 -4.605 1 93.06 13 LEU B N 1
ATOM 776 C CA . LEU B 1 13 ? -6.461 1.087 -5.641 1 93.06 13 LEU B CA 1
ATOM 777 C C . LEU B 1 13 ? -7.867 1.588 -5.961 1 93.06 13 LEU B C 1
ATOM 779 O O . LEU B 1 13 ? -8.266 1.619 -7.125 1 93.06 13 LEU B O 1
ATOM 783 N N . ALA B 1 14 ? -8.547 1.994 -4.945 1 91.44 14 ALA B N 1
ATOM 784 C CA . ALA B 1 14 ? -9.914 2.488 -5.105 1 91.44 14 ALA B CA 1
ATOM 785 C C . ALA B 1 14 ? -9.945 3.77 -5.934 1 91.44 14 ALA B C 1
ATOM 787 O O . ALA B 1 14 ? -10.969 4.109 -6.527 1 91.44 14 ALA B O 1
ATOM 788 N N . ASN B 1 15 ? -8.828 4.375 -6.07 1 89.25 15 ASN B N 1
ATOM 789 C CA . ASN B 1 15 ? -8.758 5.645 -6.785 1 89.25 15 ASN B CA 1
ATOM 790 C C . ASN B 1 15 ? -8.008 5.508 -8.102 1 89.25 15 ASN B C 1
ATOM 792 O O . ASN B 1 15 ? -7.453 6.48 -8.617 1 89.25 15 ASN B O 1
ATOM 796 N N . GLY B 1 16 ? -7.82 4.32 -8.453 1 88.56 16 GLY B N 1
ATOM 797 C CA . GLY B 1 16 ? -7.434 4.129 -9.844 1 88.56 16 GLY B CA 1
ATOM 798 C C . GLY B 1 16 ? -6.031 3.566 -10 1 88.56 16 GLY B C 1
ATOM 799 O O . GLY B 1 16 ? -5.551 3.387 -11.125 1 88.56 16 GLY B O 1
ATOM 800 N N . ALA B 1 17 ? -5.352 3.312 -8.961 1 92.25 17 ALA B N 1
ATOM 801 C CA . ALA B 1 17 ? -4.066 2.629 -9.094 1 92.25 17 ALA B CA 1
ATOM 802 C C . ALA B 1 17 ? -4.238 1.269 -9.766 1 92.25 17 ALA B C 1
ATOM 804 O O . ALA B 1 17 ? -5.211 0.556 -9.492 1 92.25 17 ALA B O 1
ATOM 805 N N . LEU B 1 18 ? -3.242 0.936 -10.594 1 92.62 18 LEU B N 1
ATOM 806 C CA . LEU B 1 18 ? -3.314 -0.337 -11.305 1 92.62 18 LEU B CA 1
ATOM 807 C C . LEU B 1 18 ? -2.652 -1.448 -10.492 1 92.62 18 LEU B C 1
ATOM 809 O O . LEU B 1 18 ? -1.479 -1.345 -10.133 1 92.62 18 LEU B O 1
ATOM 813 N N . PRO B 1 19 ? -3.428 -2.49 -10.32 1 94.12 19 PRO B N 1
ATOM 814 C CA . PRO B 1 19 ? -2.873 -3.564 -9.492 1 94.12 19 PRO B CA 1
ATOM 815 C C . PRO B 1 19 ? -1.905 -4.461 -10.266 1 94.12 19 PRO B C 1
ATOM 817 O O . PRO B 1 19 ? -1.131 -5.207 -9.664 1 94.12 19 PRO B O 1
ATOM 820 N N . ASN B 1 20 ? -2.023 -4.41 -11.633 1 95.38 20 ASN B N 1
ATOM 821 C CA . ASN B 1 20 ? -1.187 -5.27 -12.461 1 95.38 20 ASN B CA 1
ATOM 822 C C . ASN B 1 20 ? -0.065 -4.48 -13.133 1 95.38 20 ASN B C 1
ATOM 824 O O . ASN B 1 20 ? -0.085 -4.277 -14.344 1 95.38 20 ASN B O 1
ATOM 828 N N . ILE B 1 21 ? 0.792 -3.982 -12.352 1 92.38 21 ILE B N 1
ATOM 829 C CA . ILE B 1 21 ? 1.958 -3.238 -12.82 1 92.38 21 ILE B CA 1
ATOM 830 C C . ILE B 1 21 ? 3.232 -3.908 -12.312 1 92.38 21 ILE B C 1
ATOM 832 O O . ILE B 1 21 ? 3.242 -4.504 -11.227 1 92.38 21 ILE B O 1
ATOM 836 N N . TYR B 1 22 ? 4.262 -3.791 -13.109 1 91.75 22 TYR B N 1
ATOM 837 C CA . TYR B 1 22 ? 5.543 -4.363 -12.719 1 91.75 22 TYR B CA 1
ATOM 838 C C . TYR B 1 22 ? 6.43 -3.32 -12.047 1 91.75 22 TYR B C 1
ATOM 840 O O . TYR B 1 22 ? 6.355 -2.133 -12.367 1 91.75 22 TYR B O 1
ATOM 848 N N . ASP B 1 23 ? 7.168 -3.846 -11.047 1 86.38 23 ASP B N 1
ATOM 849 C CA . ASP B 1 23 ? 8.164 -2.959 -10.461 1 86.38 23 ASP B CA 1
ATOM 850 C C . ASP B 1 23 ? 9.297 -2.678 -11.445 1 86.38 23 ASP B C 1
ATOM 852 O O . ASP B 1 23 ? 9.438 -3.371 -12.453 1 86.38 23 ASP B O 1
ATOM 856 N N . SER B 1 24 ? 9.906 -1.552 -11.234 1 80.69 24 SER B N 1
ATOM 857 C CA . SER B 1 24 ? 10.961 -1.132 -12.141 1 80.69 24 SER B CA 1
ATOM 858 C C . SER B 1 24 ? 12.242 -1.935 -11.914 1 80.69 24 SER B C 1
ATOM 860 O O . SER B 1 24 ? 13.258 -1.682 -12.555 1 80.69 24 SER B O 1
ATOM 862 N N . GLY B 1 25 ? 12.094 -2.838 -11.148 1 80.25 25 GLY B N 1
ATOM 863 C CA . GLY B 1 25 ? 13.289 -3.617 -10.859 1 80.25 25 GLY B CA 1
ATOM 864 C C . GLY B 1 25 ? 13.508 -4.754 -11.836 1 80.25 25 GLY B C 1
ATOM 865 O O . GLY B 1 25 ? 12.742 -4.922 -12.789 1 80.25 25 GLY B O 1
ATOM 866 N N . ARG B 1 26 ? 14.648 -5.426 -11.539 1 78.75 26 ARG B N 1
ATOM 867 C CA . ARG B 1 26 ? 15.039 -6.551 -12.383 1 78.75 26 ARG B CA 1
ATOM 868 C C . ARG B 1 26 ? 14.086 -7.73 -12.195 1 78.75 26 ARG B C 1
ATOM 870 O O . ARG B 1 26 ? 13.883 -8.523 -13.117 1 78.75 26 ARG B O 1
ATOM 877 N N . GLU B 1 27 ? 13.461 -7.723 -11.156 1 83.75 27 GLU B N 1
ATOM 878 C CA . GLU B 1 27 ? 12.633 -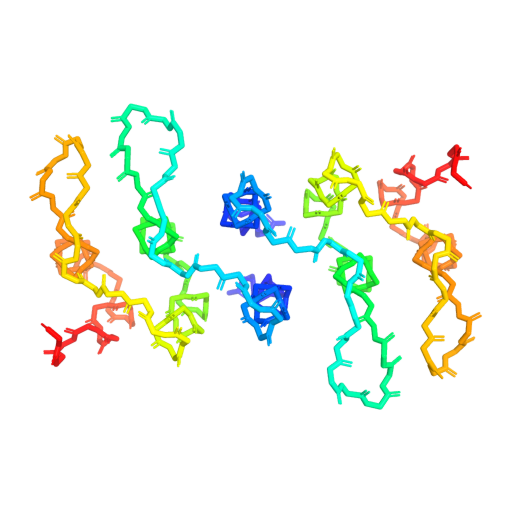8.875 -10.828 1 83.75 27 GLU B CA 1
ATOM 879 C C . GLU B 1 27 ? 11.25 -8.766 -11.453 1 83.75 27 GLU B C 1
ATOM 881 O O . GLU B 1 27 ? 10.578 -9.773 -11.68 1 83.75 27 GLU B O 1
ATOM 886 N N . LYS B 1 28 ? 10.867 -7.59 -11.844 1 90.75 28 LYS B N 1
ATOM 887 C CA . LYS B 1 28 ? 9.562 -7.34 -12.445 1 90.75 28 LYS B CA 1
ATOM 888 C C . LYS B 1 28 ? 8.445 -7.992 -11.633 1 90.75 28 LYS B C 1
ATOM 890 O O . LYS B 1 28 ? 7.664 -8.781 -12.164 1 90.75 28 LYS B O 1
ATOM 895 N N . ASN B 1 29 ? 8.398 -7.676 -10.398 1 92.5 29 ASN B N 1
ATOM 896 C CA . ASN B 1 29 ? 7.348 -8.148 -9.5 1 92.5 29 ASN B CA 1
ATOM 897 C C . ASN B 1 29 ? 6.109 -7.266 -9.562 1 92.5 29 ASN B C 1
ATOM 899 O O . ASN B 1 29 ? 6.219 -6.043 -9.688 1 92.5 29 ASN B O 1
ATOM 903 N N . THR B 1 30 ? 5.02 -7.961 -9.578 1 94.5 30 THR B N 1
ATOM 904 C CA . THR B 1 30 ? 3.781 -7.211 -9.391 1 94.5 30 THR B CA 1
ATOM 905 C C . THR B 1 30 ? 3.512 -6.969 -7.91 1 94.5 30 THR B C 1
ATOM 907 O O . THR B 1 30 ? 4.137 -7.598 -7.051 1 94.5 30 THR B O 1
ATOM 910 N N . PRO B 1 31 ? 2.57 -6.039 -7.633 1 93.5 31 PRO B N 1
ATOM 911 C CA . PRO B 1 31 ? 2.197 -5.855 -6.227 1 93.5 31 PRO B CA 1
ATOM 912 C C . PRO B 1 31 ? 1.753 -7.156 -5.562 1 93.5 31 PRO B C 1
ATOM 914 O O . PRO B 1 31 ? 2.09 -7.41 -4.402 1 93.5 31 PRO B O 1
ATOM 917 N N . LEU B 1 32 ? 1.169 -7.969 -6.293 1 94.38 32 LEU B N 1
ATOM 918 C CA . LEU B 1 32 ? 0.709 -9.242 -5.75 1 94.38 32 LEU B CA 1
ATOM 919 C C . LEU B 1 32 ? 1.89 -10.156 -5.438 1 94.38 32 LEU B C 1
ATOM 921 O O . LEU B 1 32 ? 1.89 -10.852 -4.418 1 94.38 32 LEU B O 1
ATOM 925 N N . HIS B 1 33 ? 2.83 -10.141 -6.305 1 94.06 33 HIS B N 1
ATOM 926 C CA . HIS B 1 33 ? 4.043 -10.906 -6.039 1 94.06 33 HIS B CA 1
ATOM 927 C C . HIS B 1 33 ? 4.688 -10.484 -4.723 1 94.06 33 HIS B C 1
ATOM 929 O O . HIS B 1 33 ? 5.098 -11.336 -3.926 1 94.06 33 HIS B O 1
ATOM 935 N N . ILE B 1 34 ? 4.758 -9.219 -4.574 1 90.12 34 ILE B N 1
ATOM 936 C CA . ILE B 1 34 ? 5.371 -8.672 -3.367 1 90.12 34 ILE B CA 1
ATOM 937 C C . ILE B 1 34 ? 4.555 -9.078 -2.145 1 90.12 34 ILE B C 1
ATOM 939 O O . ILE B 1 34 ? 5.113 -9.492 -1.127 1 90.12 34 ILE B O 1
ATOM 943 N N . ALA B 1 35 ? 3.297 -8.945 -2.234 1 91.31 35 ALA B N 1
ATOM 944 C CA . ALA B 1 35 ? 2.418 -9.32 -1.129 1 91.31 35 ALA B CA 1
ATOM 945 C C . ALA B 1 35 ? 2.615 -10.781 -0.735 1 91.31 35 ALA B C 1
ATOM 947 O O . ALA B 1 35 ? 2.672 -11.102 0.453 1 91.31 35 ALA B O 1
ATOM 948 N N . VAL B 1 36 ? 2.75 -11.602 -1.719 1 91.25 36 VAL B N 1
ATOM 949 C CA . VAL B 1 36 ? 2.912 -13.023 -1.473 1 91.25 36 VAL B CA 1
ATOM 950 C C . VAL B 1 36 ? 4.297 -13.297 -0.889 1 91.25 36 VAL B C 1
ATOM 952 O O . VAL B 1 36 ? 4.434 -14.023 0.097 1 91.25 36 VAL B O 1
ATOM 955 N N . THR B 1 37 ? 5.281 -12.695 -1.498 1 88.38 37 THR B N 1
ATOM 956 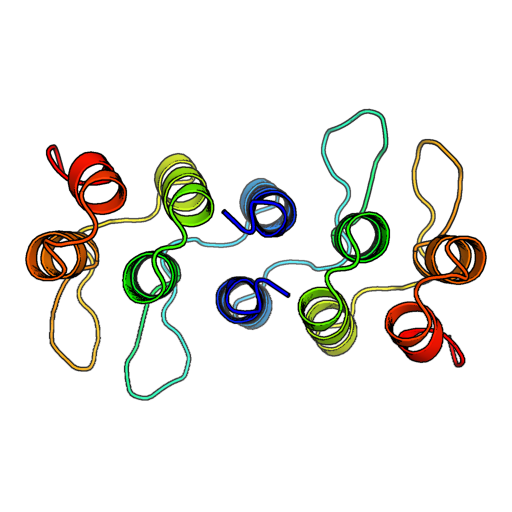C CA . THR B 1 37 ? 6.668 -12.891 -1.091 1 88.38 37 THR B CA 1
ATOM 957 C C . THR B 1 37 ? 6.852 -12.562 0.388 1 88.38 37 THR B C 1
ATOM 959 O O . THR B 1 37 ? 7.523 -13.289 1.116 1 88.38 37 THR B O 1
ATOM 962 N N . PHE B 1 38 ? 6.148 -11.57 0.866 1 85.25 38 PHE B N 1
ATOM 963 C CA . PHE B 1 38 ? 6.344 -11.102 2.232 1 85.25 38 PHE B CA 1
ATOM 964 C C . PHE B 1 38 ? 5.203 -11.57 3.131 1 85.25 38 PHE B C 1
ATOM 966 O O . PHE B 1 38 ? 5.121 -11.172 4.297 1 85.25 38 PHE B O 1
ATOM 973 N N . ASN B 1 39 ? 4.336 -12.297 2.623 1 87.62 39 ASN B N 1
ATOM 974 C CA . ASN B 1 39 ? 3.225 -12.906 3.352 1 87.62 39 ASN B CA 1
ATOM 975 C C . ASN B 1 39 ? 2.277 -11.844 3.91 1 87.62 39 ASN B C 1
ATOM 977 O O . ASN B 1 39 ? 1.854 -11.93 5.062 1 87.62 39 ASN B O 1
ATOM 981 N N . PHE B 1 40 ? 2.07 -10.852 3.096 1 86.69 40 PHE B N 1
ATOM 982 C CA . PHE B 1 40 ? 1.069 -9.836 3.418 1 86.69 40 PHE B CA 1
ATOM 983 C C . PHE B 1 40 ? -0.311 -10.273 2.941 1 86.69 40 PHE B C 1
ATOM 985 O O . PHE B 1 40 ? -0.8 -9.789 1.917 1 86.69 40 PHE B O 1
ATOM 992 N N . ILE B 1 41 ? -0.941 -11.039 3.777 1 88.06 41 ILE B N 1
ATOM 993 C CA . ILE B 1 41 ? -2.162 -11.727 3.371 1 88.06 41 ILE B CA 1
ATOM 994 C C . ILE B 1 41 ? -3.264 -10.711 3.1 1 88.06 41 ILE B C 1
ATOM 996 O O . ILE B 1 41 ? -3.988 -10.812 2.107 1 88.06 41 ILE B O 1
ATOM 1000 N N . GLU B 1 42 ? -3.369 -9.758 3.947 1 87.88 42 GLU B N 1
ATOM 1001 C CA . GLU B 1 42 ? -4.43 -8.766 3.785 1 87.88 42 GLU B CA 1
ATOM 1002 C C . GLU B 1 42 ? -4.199 -7.914 2.539 1 87.88 42 GLU B C 1
ATOM 1004 O O . GLU B 1 42 ? -5.152 -7.57 1.834 1 87.88 42 GLU B O 1
ATOM 1009 N N . CYS B 1 43 ? -3.004 -7.594 2.312 1 89.69 43 CYS B N 1
ATOM 1010 C CA . CYS B 1 43 ? -2.688 -6.844 1.102 1 89.69 43 CYS B CA 1
ATOM 1011 C C . CYS B 1 43 ? -3.004 -7.66 -0.145 1 89.69 43 CYS B C 1
ATOM 1013 O O . CYS B 1 43 ? -3.553 -7.133 -1.115 1 89.69 43 CYS B O 1
ATOM 1015 N N . ALA B 1 44 ? -2.666 -8.906 -0.067 1 92.06 44 ALA B N 1
ATOM 1016 C CA . ALA B 1 44 ? -2.953 -9.789 -1.193 1 92.06 44 ALA B CA 1
ATOM 1017 C C . ALA B 1 44 ? -4.453 -9.859 -1.466 1 92.06 44 ALA B C 1
ATOM 1019 O O . ALA B 1 44 ? -4.883 -9.805 -2.619 1 92.06 44 ALA B O 1
ATOM 1020 N N . LYS B 1 45 ? -5.184 -9.945 -0.461 1 92.25 45 LYS B N 1
ATOM 1021 C CA . LYS B 1 45 ? -6.641 -10 -0.583 1 92.25 45 LYS B CA 1
ATOM 1022 C C . LYS B 1 45 ? -7.184 -8.742 -1.257 1 92.25 45 LYS B C 1
ATOM 1024 O O . LYS B 1 45 ? -8.016 -8.828 -2.158 1 92.25 45 LYS B O 1
ATOM 1029 N N . ILE B 1 46 ? -6.715 -7.656 -0.832 1 91.81 46 ILE B N 1
ATOM 1030 C CA . ILE B 1 46 ? -7.152 -6.375 -1.369 1 91.81 46 ILE B CA 1
ATOM 1031 C C . ILE B 1 46 ? -6.77 -6.273 -2.844 1 91.81 46 ILE B C 1
ATOM 1033 O O . ILE B 1 46 ? -7.578 -5.859 -3.676 1 91.81 46 ILE B O 1
ATOM 1037 N N . LEU B 1 47 ? -5.57 -6.625 -3.143 1 94.06 47 LEU B N 1
ATOM 1038 C CA . LEU B 1 47 ? -5.102 -6.57 -4.523 1 94.06 47 LEU B CA 1
ATOM 1039 C C . LEU B 1 47 ? -5.965 -7.445 -5.426 1 94.06 47 LEU B C 1
ATOM 1041 O O . LEU B 1 47 ? -6.367 -7.016 -6.508 1 94.06 47 LEU B O 1
ATOM 1045 N N . LEU B 1 48 ? -6.273 -8.594 -4.984 1 94.19 48 LEU B N 1
ATOM 1046 C CA . LEU B 1 48 ? -7.113 -9.508 -5.754 1 94.19 48 LEU B CA 1
ATOM 1047 C C . LEU B 1 48 ? -8.516 -8.938 -5.93 1 94.19 48 LEU B C 1
ATOM 1049 O O . LEU B 1 48 ? -9.109 -9.055 -7.008 1 94.19 48 LEU B O 1
ATOM 1053 N N . GLU B 1 49 ? -9.008 -8.352 -4.922 1 93.88 49 GLU B N 1
ATOM 1054 C CA . GLU B 1 49 ? -10.32 -7.727 -4.965 1 93.88 49 GLU B CA 1
ATOM 1055 C C . GLU B 1 49 ? -10.375 -6.617 -6.008 1 93.88 49 GLU B C 1
ATOM 1057 O O . GLU B 1 49 ? -11.422 -6.387 -6.629 1 93.88 49 GLU B O 1
ATOM 1062 N N . TYR B 1 50 ? -9.281 -6.012 -6.215 1 94.38 50 TYR B N 1
ATOM 1063 C CA . TYR B 1 50 ? -9.242 -4.879 -7.129 1 94.38 50 TYR B CA 1
ATOM 1064 C C . TYR B 1 50 ? -8.711 -5.301 -8.492 1 94.38 50 TYR B C 1
ATOM 1066 O O . TYR B 1 50 ? -8.289 -4.457 -9.289 1 94.38 50 TYR B O 1
ATOM 1074 N N . GLY B 1 51 ? -8.57 -6.586 -8.664 1 94.94 51 GLY B N 1
ATOM 1075 C CA . GLY B 1 51 ? -8.383 -7.082 -10.016 1 94.94 51 GLY B CA 1
ATOM 1076 C C . GLY B 1 51 ? -6.949 -7.504 -10.305 1 94.94 51 GLY B C 1
ATOM 1077 O O . GLY B 1 51 ? -6.574 -7.699 -11.461 1 94.94 51 GLY B O 1
ATOM 1078 N N . ALA B 1 52 ? -6.168 -7.629 -9.312 1 95.94 52 ALA B N 1
ATOM 1079 C CA . ALA B 1 52 ? -4.832 -8.172 -9.555 1 95.94 52 ALA B CA 1
ATOM 1080 C C . ALA B 1 52 ? -4.906 -9.57 -10.148 1 95.94 52 ALA B C 1
ATOM 1082 O O . ALA B 1 52 ? -5.668 -10.414 -9.664 1 95.94 52 ALA B O 1
ATOM 1083 N N . ASP B 1 53 ? -4.078 -9.766 -11.188 1 96.19 53 ASP B N 1
ATOM 1084 C CA . ASP B 1 53 ? -4.047 -11.07 -11.844 1 96.19 53 ASP B CA 1
ATOM 1085 C C . ASP B 1 53 ? -3.014 -11.984 -11.188 1 96.19 53 ASP B C 1
ATOM 1087 O O . ASP B 1 53 ? -1.809 -11.75 -11.305 1 96.19 53 ASP B O 1
ATOM 1091 N N . PRO B 1 54 ? -3.504 -13.031 -10.531 1 95.69 54 PRO B N 1
ATOM 1092 C CA . PRO B 1 54 ? -2.578 -13.914 -9.82 1 95.69 54 PRO B CA 1
ATOM 1093 C C . PRO B 1 54 ? -1.739 -14.773 -10.758 1 95.69 54 PRO B C 1
ATOM 1095 O O . PRO B 1 54 ? -0.797 -15.438 -10.32 1 95.69 54 PRO B O 1
ATOM 1098 N N . ASN B 1 55 ? -1.981 -14.664 -12.016 1 95.56 55 ASN B N 1
ATOM 1099 C CA . ASN B 1 55 ? -1.334 -15.562 -12.961 1 95.56 55 ASN B CA 1
ATOM 1100 C C . ASN B 1 55 ? -0.262 -14.844 -13.773 1 95.56 55 ASN B C 1
ATOM 1102 O O . ASN B 1 55 ? 0.458 -15.469 -14.555 1 95.56 55 ASN B O 1
ATOM 1106 N N . ILE B 1 56 ? -0.167 -13.547 -13.586 1 94.25 56 ILE B N 1
ATO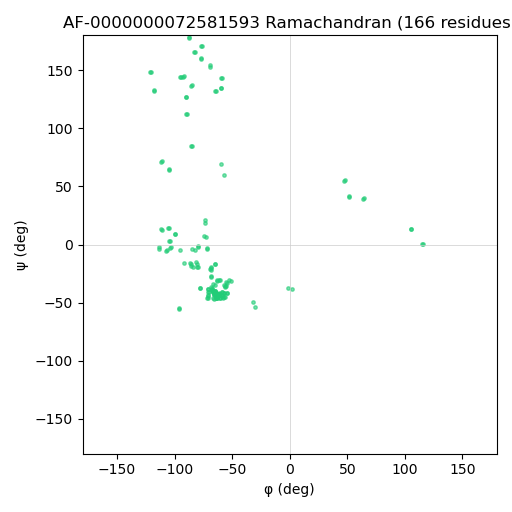M 1107 C CA . ILE B 1 56 ? 0.905 -12.812 -14.234 1 94.25 56 ILE B CA 1
ATOM 1108 C C . ILE B 1 56 ? 2.258 -13.289 -13.711 1 94.25 56 ILE B C 1
ATOM 1110 O O . ILE B 1 56 ? 2.436 -13.453 -12.5 1 94.25 56 ILE B O 1
ATOM 1114 N N . LYS B 1 57 ? 3.15 -13.547 -14.625 1 94.94 57 LYS B N 1
ATOM 1115 C CA . LYS B 1 57 ? 4.457 -14.07 -14.234 1 94.94 57 LYS B CA 1
ATOM 1116 C C . LYS B 1 57 ? 5.465 -12.938 -14.047 1 94.94 57 LYS B C 1
ATOM 1118 O O . LYS B 1 57 ? 5.43 -11.938 -14.766 1 94.94 57 LYS B O 1
ATOM 1123 N N . ASP B 1 58 ? 6.305 -13.195 -13.047 1 92.12 58 ASP B N 1
ATOM 1124 C CA . ASP B 1 58 ? 7.367 -12.219 -12.82 1 92.12 58 ASP B CA 1
ATOM 1125 C C . ASP B 1 58 ? 8.469 -12.352 -13.867 1 92.12 58 ASP B C 1
ATOM 1127 O O . ASP B 1 58 ? 8.43 -13.258 -14.703 1 92.12 58 ASP B O 1
ATOM 1131 N N . GLY B 1 59 ? 9.367 -11.305 -13.781 1 87.12 59 GLY B N 1
ATOM 1132 C CA . GLY B 1 59 ? 10.406 -11.25 -14.797 1 87.12 59 GLY B CA 1
ATOM 1133 C C . GLY B 1 59 ? 11.625 -12.086 -14.453 1 87.12 59 GLY B C 1
ATOM 1134 O O . GLY B 1 59 ? 12.414 -12.43 -15.336 1 87.1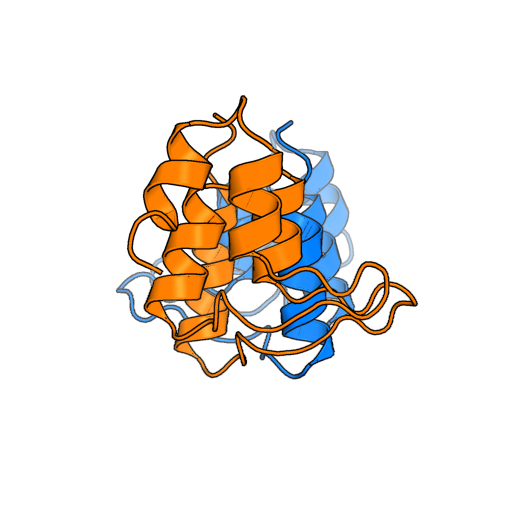2 59 GLY B O 1
ATOM 1135 N N . PHE B 1 60 ? 11.688 -12.398 -13.305 1 85.31 60 PHE B N 1
ATOM 1136 C CA . PHE B 1 60 ? 12.906 -13.062 -12.859 1 85.31 60 PHE B CA 1
ATOM 1137 C C . PHE B 1 60 ? 12.727 -14.578 -12.867 1 85.31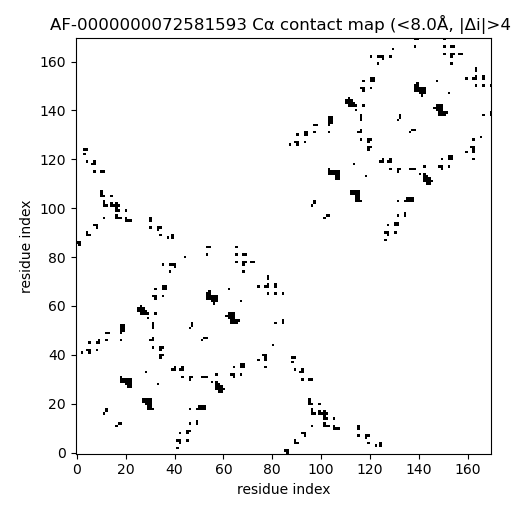 60 PHE B C 1
ATOM 1139 O O . PHE B 1 60 ? 13.461 -15.297 -13.547 1 85.31 60 PHE B O 1
ATOM 1146 N N . ASN B 1 61 ? 11.75 -15.086 -12.227 1 88.44 61 ASN B N 1
ATOM 1147 C CA . ASN B 1 61 ? 11.555 -16.516 -12.047 1 88.44 61 ASN B CA 1
ATOM 1148 C C . ASN B 1 61 ? 10.453 -17.047 -12.961 1 88.44 61 ASN B C 1
ATOM 1150 O O . ASN B 1 61 ? 10.227 -18.266 -13.023 1 88.44 61 ASN B O 1
ATOM 1154 N N . LYS B 1 62 ? 9.883 -16.172 -13.648 1 94.44 62 LYS B N 1
ATOM 1155 C CA . LYS B 1 62 ? 8.75 -16.562 -14.477 1 94.44 62 LYS B CA 1
ATOM 1156 C C . LYS B 1 62 ? 7.715 -17.328 -13.664 1 94.44 62 LYS B C 1
ATOM 1158 O O . LYS B 1 62 ? 7.242 -18.391 -14.094 1 94.44 62 LYS B O 1
ATOM 1163 N N . GLU B 1 63 ? 7.5 -16.859 -12.516 1 94.81 63 GLU B N 1
ATOM 1164 C CA . GLU B 1 63 ? 6.547 -17.453 -11.578 1 94.81 63 GLU B CA 1
ATOM 1165 C C . GLU B 1 63 ? 5.43 -16.469 -11.242 1 94.81 63 GLU B C 1
ATOM 1167 O O . GLU B 1 63 ? 5.688 -15.281 -11.008 1 94.81 63 GLU B O 1
ATOM 1172 N N . SER B 1 64 ? 4.281 -17.062 -11.336 1 95.38 64 SER B N 1
ATOM 1173 C CA . SER B 1 64 ? 3.146 -16.219 -10.961 1 95.38 64 SER B CA 1
ATOM 1174 C C . SER B 1 64 ? 3.021 -16.094 -9.445 1 95.38 64 SER B C 1
ATOM 1176 O O . SER B 1 64 ? 3.623 -16.875 -8.703 1 95.38 64 SER B O 1
ATOM 1178 N N . ALA B 1 65 ? 2.285 -15.023 -9.062 1 95.19 65 ALA B N 1
ATOM 1179 C CA . ALA B 1 65 ? 2.039 -14.883 -7.629 1 95.19 65 ALA B CA 1
ATOM 1180 C C . ALA B 1 65 ? 1.352 -16.125 -7.066 1 95.19 65 ALA B C 1
ATOM 1182 O O . ALA B 1 65 ? 1.646 -16.547 -5.945 1 95.19 65 ALA B O 1
ATOM 1183 N N . ALA B 1 66 ? 0.504 -16.719 -7.871 1 94.56 66 ALA B N 1
ATOM 1184 C CA . ALA B 1 66 ? -0.192 -17.922 -7.445 1 94.56 66 ALA B CA 1
ATOM 1185 C C . ALA B 1 66 ? 0.784 -19.078 -7.273 1 94.56 66 ALA B C 1
ATOM 1187 O O . ALA B 1 66 ? 0.717 -19.812 -6.285 1 94.56 66 ALA B O 1
ATOM 1188 N N . GLU B 1 67 ? 1.595 -19.203 -8.203 1 93.31 67 GLU B N 1
ATOM 1189 C CA . GLU B 1 67 ? 2.602 -20.266 -8.133 1 93.31 67 GLU B CA 1
ATOM 1190 C C . GLU B 1 67 ? 3.543 -20.047 -6.953 1 93.31 67 GLU B C 1
ATOM 1192 O O . GLU B 1 67 ? 3.887 -21 -6.246 1 93.31 67 GLU B O 1
ATOM 1197 N N . LEU B 1 68 ? 3.939 -18.828 -6.824 1 92.31 68 LEU B N 1
ATOM 1198 C CA . LEU B 1 68 ? 4.809 -18.469 -5.707 1 92.31 68 LEU B CA 1
ATOM 1199 C C . LEU B 1 68 ? 4.145 -18.812 -4.375 1 92.31 68 LEU B C 1
ATOM 1201 O O . LEU B 1 68 ? 4.797 -19.344 -3.469 1 92.31 68 LEU B O 1
ATOM 1205 N N . ALA B 1 69 ? 2.92 -18.484 -4.219 1 92.69 69 ALA B N 1
ATOM 1206 C CA . ALA B 1 69 ? 2.168 -18.75 -2.994 1 92.69 69 ALA B CA 1
ATOM 1207 C C . ALA B 1 69 ? 2.135 -20.234 -2.682 1 92.69 69 ALA B C 1
ATOM 1209 O O . ALA B 1 69 ? 2.246 -20.641 -1.521 1 92.69 69 ALA B O 1
ATOM 1210 N N . LYS B 1 70 ? 1.971 -21 -3.658 1 89.38 70 LYS B N 1
ATOM 1211 C CA . LYS B 1 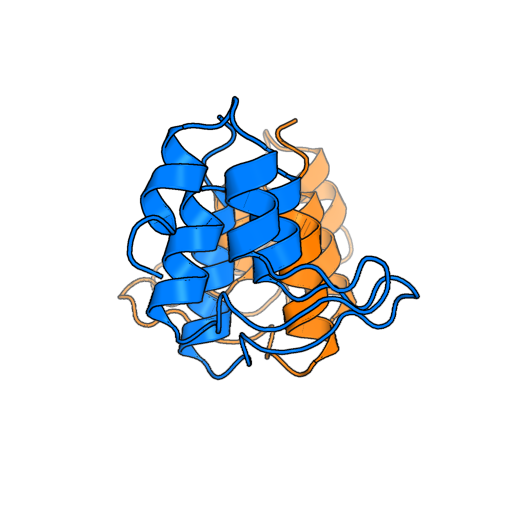70 ? 1.921 -22.438 -3.498 1 89.38 70 LYS B CA 1
ATOM 1212 C C . LYS B 1 70 ? 3.277 -23 -3.072 1 89.38 70 LYS B C 1
ATOM 1214 O O . LYS B 1 70 ? 3.35 -23.906 -2.248 1 89.38 70 LYS B O 1
ATOM 1219 N N . ARG B 1 71 ? 4.227 -22.375 -3.684 1 88 71 ARG B N 1
ATOM 1220 C CA . ARG B 1 71 ? 5.582 -22.828 -3.395 1 88 71 ARG B CA 1
ATOM 1221 C C . ARG B 1 71 ? 5.977 -22.5 -1.958 1 88 71 ARG B C 1
ATOM 1223 O O . ARG B 1 71 ? 6.699 -23.266 -1.313 1 88 71 ARG B O 1
ATOM 1230 N N . MET B 1 72 ? 5.492 -21.344 -1.557 1 82.19 72 MET B N 1
ATOM 1231 C CA . MET B 1 72 ? 5.828 -20.922 -0.198 1 82.19 72 MET B CA 1
ATOM 1232 C C . MET B 1 72 ? 5.047 -21.734 0.828 1 82.19 72 MET B C 1
ATOM 1234 O O . MET B 1 72 ? 5.145 -21.484 2.031 1 82.19 72 MET B O 1
ATOM 1238 N N . GLY B 1 73 ? 4.512 -22.766 0.679 1 68.44 73 GLY B N 1
ATOM 1239 C CA . GLY B 1 73 ? 3.771 -23.797 1.375 1 68.44 73 GLY B CA 1
ATOM 1240 C C . GLY B 1 73 ? 3.529 -23.484 2.838 1 68.44 73 GLY B C 1
ATOM 1241 O O . GLY B 1 73 ? 2.498 -23.875 3.398 1 68.44 73 GLY B O 1
ATOM 1242 N N . HIS B 1 74 ? 4.457 -22.922 3.496 1 66.06 74 HIS B N 1
ATOM 1243 C CA . HIS B 1 74 ? 4.34 -22.797 4.945 1 66.06 74 HIS B CA 1
ATOM 1244 C C . HIS B 1 74 ? 3.426 -21.625 5.32 1 66.06 74 HIS B C 1
ATOM 1246 O O . HIS B 1 74 ? 3.082 -21.453 6.492 1 66.06 74 HIS B O 1
ATOM 1252 N N . ARG B 1 75 ? 3.023 -21.047 4.281 1 67 75 ARG B N 1
ATOM 1253 C CA . ARG B 1 75 ? 2.129 -19.922 4.547 1 67 75 ARG B CA 1
ATOM 1254 C C . ARG B 1 75 ? 0.709 -20.234 4.082 1 67 75 ARG B C 1
ATOM 1256 O O . ARG B 1 75 ? 0.264 -19.719 3.051 1 67 75 ARG B O 1
ATOM 1263 N N . GLN B 1 76 ? 0.075 -21.109 4.797 1 70.62 76 GLN B N 1
ATOM 1264 C CA . GLN B 1 76 ? -1.189 -21.734 4.422 1 70.62 76 GLN B CA 1
ATOM 1265 C C . GLN B 1 76 ? -2.25 -20.672 4.105 1 70.62 76 GLN B C 1
ATOM 1267 O O . GLN B 1 76 ? -2.93 -20.766 3.082 1 70.62 76 GLN B O 1
ATOM 1272 N N . HIS B 1 77 ? -2.318 -19.672 4.852 1 82.5 77 HIS B N 1
ATOM 1273 C CA . HIS B 1 77 ? -3.354 -18.656 4.645 1 82.5 77 HIS B CA 1
ATOM 1274 C C . HIS B 1 77 ? -3.164 -17.938 3.316 1 82.5 77 HIS B C 1
ATOM 1276 O O . HIS B 1 77 ? -4.133 -17.703 2.588 1 82.5 77 HIS B O 1
ATOM 1282 N N . MET B 1 78 ? -1.958 -17.766 2.963 1 86.69 78 MET B N 1
ATOM 1283 C CA . MET B 1 78 ? -1.66 -17.141 1.679 1 86.69 78 MET B CA 1
ATOM 1284 C C . MET B 1 78 ? -2.012 -18.078 0.522 1 86.69 78 MET B C 1
ATOM 1286 O O . MET B 1 78 ? -2.652 -17.656 -0.444 1 86.69 78 MET B O 1
ATOM 1290 N N . SER B 1 79 ? -1.618 -19.344 0.717 1 85.56 79 SER B N 1
ATOM 1291 C CA . SER B 1 79 ? -1.896 -20.328 -0.328 1 85.56 79 SER B CA 1
ATOM 1292 C C . SER B 1 79 ? -3.396 -20.5 -0.539 1 85.56 79 SER B C 1
ATOM 1294 O O . SER B 1 79 ? -3.85 -20.703 -1.666 1 85.56 79 SER B O 1
ATOM 1296 N N . ASP B 1 80 ? -4.113 -20.312 0.509 1 86.62 80 ASP B N 1
ATOM 1297 C CA . ASP B 1 80 ? -5.562 -20.5 0.456 1 86.62 80 ASP B CA 1
ATOM 1298 C C . ASP B 1 80 ? -6.223 -19.422 -0.396 1 86.62 80 ASP B C 1
ATOM 1300 O O . ASP B 1 80 ? -7.277 -19.641 -0.989 1 86.62 80 ASP B O 1
ATOM 1304 N N . LEU B 1 81 ? -5.594 -18.266 -0.46 1 88.19 81 LEU B N 1
ATOM 1305 C CA . LEU B 1 81 ? -6.129 -17.156 -1.246 1 88.19 81 LEU B CA 1
ATOM 1306 C C . LEU B 1 81 ? -6.07 -17.469 -2.736 1 88.19 81 LEU B C 1
ATOM 1308 O O . LEU B 1 81 ? -6.84 -16.906 -3.523 1 88.19 81 LEU B O 1
ATOM 1312 N N . PHE B 1 82 ? -5.211 -18.422 -3.021 1 89.81 82 PHE B N 1
ATOM 1313 C CA . PHE B 1 82 ? -4.957 -18.672 -4.438 1 89.81 82 PHE B CA 1
ATOM 1314 C C . PHE B 1 82 ? -5.469 -20.047 -4.848 1 89.81 82 PHE B C 1
ATOM 1316 O O . PHE B 1 82 ? -5.25 -20.484 -5.977 1 89.81 82 PHE B O 1
ATOM 1323 N N . LYS B 1 83 ? -5.949 -20.828 -4.035 1 81.12 83 LYS B N 1
ATOM 1324 C CA . LYS B 1 83 ? -6.391 -22.188 -4.293 1 81.12 83 LYS B CA 1
ATOM 1325 C C . LYS B 1 83 ? -7.332 -22.25 -5.492 1 81.12 83 LYS B C 1
ATOM 1327 O O . LYS B 1 83 ? -7.301 -23.203 -6.27 1 81.12 83 LYS B O 1
ATOM 1332 N N . ASN B 1 84 ? -8.031 -21.281 -5.676 1 67.88 84 ASN B N 1
ATOM 1333 C CA . ASN B 1 84 ? -8.953 -21.406 -6.801 1 67.88 84 ASN B CA 1
ATOM 1334 C C . ASN B 1 84 ? -8.477 -20.578 -8 1 67.88 84 ASN B C 1
ATOM 1336 O O . ASN B 1 84 ? -9.242 -20.344 -8.938 1 67.88 84 ASN B O 1
ATOM 1340 N N . LYS B 1 85 ? -7.262 -20.188 -7.887 1 66.5 85 LYS B N 1
ATOM 1341 C CA . LYS B 1 85 ? -6.84 -19.297 -8.969 1 66.5 85 LYS B CA 1
ATOM 1342 C C . LYS B 1 85 ? -5.855 -20 -9.898 1 66.5 85 LYS B C 1
ATOM 1344 O O . LYS B 1 85 ? -5.168 -20.938 -9.5 1 66.5 85 LYS B O 1
#

Secondary structure (DSSP, 8-state):
----THHHHHHHHHTT--SS---SSSS---HHHHHHHTT-HHHHHHHHHTT--TTPBPSSS--BHHHHHHHTTT-HHHHHHTTT-/----THHHHHHHHHTT--SS---SSSS---HHHHHHHTT-HHHHHHHHHTT--TTPBPSSS--BHHHHHHHTTT-HHHHHHTTT-

Foldseek 3Di:
DPQPVQVVLLVCLVVPDDQAFFDPDQFRDGQLLVCLVVVVLSNNVSSVVSPYDQQQATNPPRDGSQRSNVVVVVNVSNNVSNVPD/DPQPPQVVLLVCLVVPDDQAFFDPDQFRDTQLLVCLVVVVLSNNVSSVVSPYDQQQATNPPRDGSQRSNVVVVVNVSNNVSNVVD

pLDDT: mean 85.87, std 13.27, range [26.78, 96.19]